Protein AF-A0A2D9SG74-F1 (afdb_monomer_lite)

Sequence (103 aa):
MENLSGVKIQKQLRENILEKANSVLKGNDKANVFSEKINEAFKEVANSQIKAEKITKNYELGKETDLTKVIMTQQVASIAFQLTLNVRNKVLSSYKDIMNMPV

pLDDT: mean 80.94, std 13.4, range [47.09, 95.75]

Structure (mmCIF, N/CA/C/O backbone):
data_AF-A0A2D9SG74-F1
#
_entry.id   AF-A0A2D9SG74-F1
#
loop_
_atom_site.group_PDB
_atom_site.id
_atom_site.type_symbol
_atom_site.label_atom_id
_atom_site.label_alt_id
_atom_site.label_comp_id
_atom_site.label_asym_id
_atom_site.label_entity_id
_atom_site.label_seq_id
_atom_site.pdbx_PDB_ins_code
_atom_site.Cartn_x
_atom_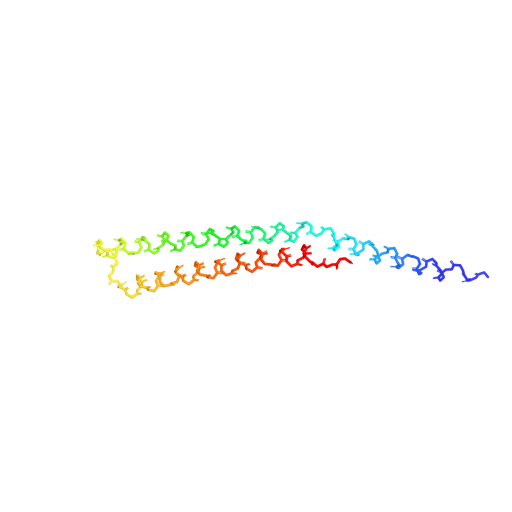site.Cartn_y
_atom_site.Cartn_z
_atom_site.occupancy
_atom_site.B_iso_or_equiv
_atom_site.auth_seq_id
_atom_site.auth_comp_id
_atom_site.auth_asym_id
_atom_site.auth_atom_id
_atom_site.pdbx_PDB_model_num
ATOM 1 N N . MET A 1 1 ? 38.339 -32.623 -47.669 1.00 50.03 1 MET A N 1
ATOM 2 C CA . MET A 1 1 ? 36.913 -32.239 -47.608 1.00 50.03 1 MET A CA 1
ATOM 3 C C . MET A 1 1 ? 36.583 -31.915 -46.153 1.00 50.03 1 MET A C 1
ATOM 5 O O . MET A 1 1 ? 36.168 -32.809 -45.442 1.00 50.03 1 MET A O 1
ATOM 9 N N . GLU A 1 2 ? 36.851 -30.700 -45.662 1.00 51.94 2 GLU A N 1
ATOM 10 C CA . GLU A 1 2 ? 36.663 -30.412 -44.216 1.00 51.94 2 GLU A CA 1
ATOM 11 C C . GLU A 1 2 ? 36.226 -28.970 -43.893 1.00 51.94 2 GLU A C 1
ATOM 13 O O . GLU A 1 2 ? 35.817 -28.673 -42.777 1.00 51.94 2 GLU A O 1
ATOM 18 N N . ASN A 1 3 ? 36.180 -28.071 -44.883 1.00 47.09 3 ASN A N 1
ATOM 19 C CA . ASN A 1 3 ? 35.855 -26.655 -44.658 1.00 47.09 3 ASN A CA 1
ATOM 20 C C . ASN A 1 3 ? 34.347 -26.318 -44.768 1.00 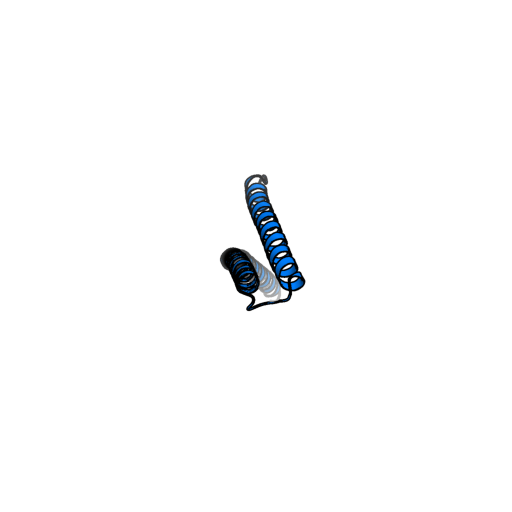47.09 3 ASN A C 1
ATOM 22 O O . ASN A 1 3 ? 33.959 -25.156 -44.819 1.00 47.09 3 ASN A O 1
ATOM 26 N N . LEU A 1 4 ? 33.469 -27.329 -44.831 1.00 53.12 4 LEU A N 1
ATOM 27 C CA . LEU A 1 4 ? 32.015 -27.132 -44.981 1.00 53.12 4 LEU A CA 1
ATOM 28 C C . LEU A 1 4 ? 31.223 -27.278 -43.666 1.00 53.12 4 LEU A C 1
ATOM 30 O O . LEU A 1 4 ? 30.016 -27.039 -43.653 1.00 53.12 4 LEU A O 1
ATOM 34 N N . SER A 1 5 ? 31.887 -27.665 -42.568 1.00 57.72 5 SER A N 1
ATOM 35 C CA . SER A 1 5 ? 31.262 -27.874 -41.250 1.00 57.72 5 SER A CA 1
ATOM 36 C C . SER A 1 5 ? 31.271 -26.604 -40.382 1.00 57.72 5 SER A C 1
ATOM 38 O O . SER A 1 5 ? 30.248 -26.236 -39.805 1.00 57.72 5 SER A O 1
ATOM 40 N N . GLY A 1 6 ? 32.378 -25.845 -40.375 1.00 58.16 6 GLY A N 1
ATOM 41 C CA . GLY A 1 6 ? 32.520 -24.631 -39.553 1.00 58.16 6 GLY A CA 1
ATOM 42 C C . GLY A 1 6 ? 31.547 -23.499 -39.913 1.00 58.16 6 GLY A C 1
ATOM 43 O O . GLY A 1 6 ? 31.029 -22.816 -39.031 1.00 58.16 6 GLY A O 1
ATOM 44 N N . VAL A 1 7 ? 31.218 -23.345 -41.201 1.00 60.25 7 VAL A N 1
ATOM 45 C CA . VAL A 1 7 ? 30.260 -22.330 -41.683 1.00 60.25 7 VAL A CA 1
ATOM 46 C C . VAL A 1 7 ? 28.812 -22.692 -41.317 1.00 60.25 7 VAL A C 1
ATOM 48 O O . VAL A 1 7 ? 28.011 -21.806 -41.020 1.00 60.25 7 VAL A O 1
ATOM 51 N N . LYS A 1 8 ? 28.467 -23.989 -41.271 1.00 59.16 8 LYS A N 1
ATOM 52 C CA . LYS A 1 8 ? 27.136 -24.456 -40.841 1.00 59.16 8 LYS A CA 1
ATOM 53 C C . LYS A 1 8 ? 26.915 -24.244 -39.345 1.00 59.16 8 LYS A C 1
ATOM 55 O O . LYS A 1 8 ? 25.842 -23.786 -38.969 1.00 59.16 8 LYS A O 1
ATOM 60 N N . ILE A 1 9 ? 27.940 -24.483 -38.524 1.00 64.06 9 ILE A N 1
ATOM 61 C CA . ILE A 1 9 ? 27.889 -24.258 -37.071 1.00 64.06 9 ILE A CA 1
ATOM 62 C C . ILE A 1 9 ? 27.730 -22.764 -36.762 1.00 64.06 9 ILE A C 1
ATOM 64 O O . ILE A 1 9 ? 26.892 -22.396 -35.946 1.00 64.06 9 ILE A O 1
ATOM 68 N N . GLN A 1 10 ? 28.454 -21.882 -37.461 1.00 63.28 10 GLN A N 1
ATOM 69 C CA . GLN A 1 10 ? 28.280 -20.431 -37.310 1.00 63.28 10 GLN A CA 1
ATOM 70 C C . GLN A 1 10 ? 26.886 -19.948 -37.737 1.00 63.28 10 GLN A C 1
ATOM 72 O O . GLN A 1 10 ? 26.295 -19.100 -37.066 1.00 63.28 10 GLN A O 1
ATOM 77 N N . LYS A 1 11 ? 26.329 -20.505 -38.821 1.00 65.00 11 LYS A N 1
ATOM 78 C CA . LYS A 1 11 ? 24.976 -20.170 -39.283 1.00 65.00 11 LYS A CA 1
ATOM 79 C C . LYS A 1 11 ? 23.898 -20.662 -38.309 1.00 65.00 11 LYS A C 1
ATOM 81 O O . LYS A 1 11 ? 23.017 -19.885 -37.959 1.00 65.00 11 LYS A O 1
ATOM 86 N N . GLN A 1 12 ? 24.026 -21.886 -37.795 1.00 66.25 12 GLN A N 1
ATOM 87 C CA . GLN A 1 12 ? 23.127 -22.452 -36.781 1.00 66.25 12 GLN A CA 1
ATOM 88 C C . GLN A 1 12 ? 23.209 -21.713 -35.442 1.00 66.25 12 GLN A C 1
ATOM 90 O O . GLN A 1 12 ? 22.189 -21.523 -34.784 1.00 66.25 12 GLN A O 1
ATOM 95 N N . LEU A 1 13 ? 24.400 -21.263 -35.034 1.00 67.00 13 LEU A N 1
ATOM 96 C CA . LEU A 1 13 ? 24.565 -20.474 -33.814 1.00 67.00 13 LEU A CA 1
ATOM 97 C C . LEU A 1 13 ? 23.900 -19.099 -33.962 1.00 67.00 13 LEU A C 1
ATOM 99 O O . LEU A 1 13 ? 23.207 -18.647 -33.055 1.00 67.00 13 LEU A O 1
ATOM 103 N N . ARG A 1 14 ? 24.042 -18.460 -35.130 1.00 67.62 14 ARG A N 1
ATOM 104 C CA . ARG A 1 14 ? 23.388 -17.182 -35.436 1.00 67.62 14 ARG A CA 1
ATOM 105 C C . ARG A 1 14 ? 21.865 -17.322 -35.531 1.00 67.62 14 ARG A C 1
ATOM 107 O O . ARG A 1 14 ? 21.164 -16.469 -35.001 1.00 67.62 14 ARG A O 1
ATOM 114 N N . GLU A 1 15 ? 21.354 -18.397 -36.130 1.00 71.44 15 GLU A N 1
ATOM 115 C CA . GLU A 1 15 ? 19.915 -18.703 -36.185 1.00 71.44 15 GLU A CA 1
ATOM 116 C C . GLU A 1 15 ? 19.329 -18.951 -34.783 1.00 71.44 15 GLU A C 1
ATOM 118 O O . GLU A 1 15 ? 18.327 -18.332 -34.435 1.00 71.44 15 GLU A O 1
ATOM 123 N N . ASN A 1 16 ? 20.008 -19.723 -33.926 1.00 76.06 16 ASN A N 1
ATOM 124 C CA . ASN A 1 16 ? 19.586 -19.930 -32.533 1.00 76.06 16 ASN A CA 1
ATOM 125 C C . ASN A 1 16 ? 19.616 -18.639 -31.695 1.00 76.06 16 ASN A C 1
ATOM 127 O O . ASN A 1 16 ? 18.747 -18.421 -30.851 1.00 76.06 16 ASN A O 1
ATOM 131 N N . ILE A 1 17 ? 20.601 -17.758 -31.907 1.00 75.88 17 ILE A N 1
ATOM 132 C CA . ILE A 1 17 ? 20.669 -16.459 -31.217 1.00 75.88 17 ILE A CA 1
ATOM 133 C C . ILE A 1 17 ? 19.536 -15.536 -31.685 1.00 75.88 17 ILE A C 1
ATOM 135 O O . ILE A 1 17 ? 18.943 -14.846 -30.860 1.00 75.88 17 ILE A O 1
ATOM 139 N N . LEU A 1 18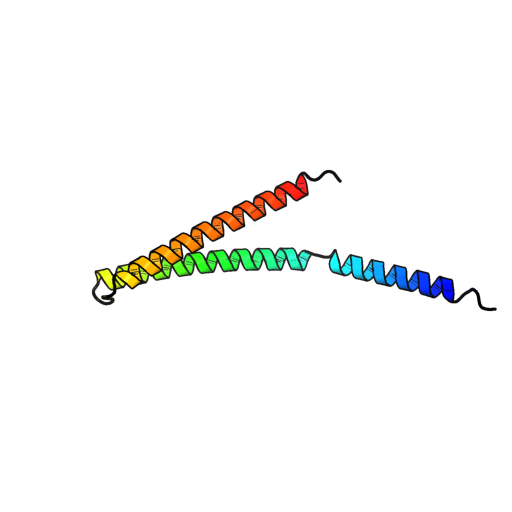 ? 19.194 -15.545 -32.976 1.00 69.69 18 LEU A N 1
ATOM 140 C CA . LEU A 1 18 ? 18.076 -14.772 -33.525 1.00 69.69 18 LEU A CA 1
ATOM 141 C C . LEU A 1 18 ? 16.715 -15.308 -33.052 1.00 69.69 18 LEU A C 1
ATOM 143 O O . LEU A 1 18 ? 15.818 -14.522 -32.758 1.00 69.69 18 LEU A O 1
ATOM 147 N N . GLU A 1 19 ? 16.564 -16.623 -32.909 1.00 69.75 19 GLU A N 1
ATOM 148 C CA . GLU A 1 19 ? 15.358 -17.251 -32.361 1.00 69.75 19 GLU A CA 1
ATOM 149 C C . GLU A 1 19 ? 15.193 -16.960 -30.862 1.00 69.75 19 GLU A C 1
ATOM 151 O O . GLU A 1 19 ? 14.107 -16.590 -30.412 1.00 69.75 19 GLU A O 1
ATOM 156 N N . LYS A 1 20 ? 16.291 -17.014 -30.095 1.00 70.44 20 LYS A N 1
ATOM 157 C CA . LYS A 1 20 ? 16.312 -16.639 -28.674 1.00 70.44 20 LYS A CA 1
ATOM 158 C C . LYS A 1 20 ? 16.105 -15.136 -28.460 1.00 70.44 20 LYS A C 1
ATOM 160 O O . LYS A 1 20 ? 15.462 -14.738 -27.494 1.00 70.44 20 LYS A O 1
ATOM 165 N N . ALA A 1 21 ? 16.603 -14.291 -29.361 1.00 69.25 21 ALA A N 1
ATOM 166 C CA . ALA A 1 21 ? 16.305 -12.862 -29.353 1.00 69.25 21 ALA A CA 1
ATOM 167 C C . ALA A 1 21 ? 14.818 -12.618 -29.649 1.00 69.25 21 ALA A C 1
ATOM 169 O O . ALA A 1 21 ? 14.163 -11.892 -28.910 1.00 69.25 21 ALA A O 1
ATOM 170 N N . ASN A 1 22 ? 14.246 -13.287 -30.653 1.00 64.50 22 ASN A N 1
ATOM 171 C CA . ASN A 1 22 ? 12.826 -13.164 -30.985 1.00 64.50 22 ASN A CA 1
ATOM 172 C C . ASN A 1 22 ? 11.889 -13.701 -29.891 1.00 64.50 22 ASN A C 1
ATOM 174 O O . ASN A 1 22 ? 10.811 -13.141 -29.700 1.00 64.50 22 ASN A O 1
ATOM 178 N N . SER A 1 23 ? 12.269 -14.740 -29.143 1.00 65.75 23 SER A N 1
ATOM 179 C CA . SER A 1 23 ? 11.462 -15.234 -28.017 1.00 65.75 23 SER A CA 1
ATOM 180 C C . SER A 1 23 ? 11.484 -14.289 -26.812 1.00 65.75 23 SER A C 1
ATOM 182 O O . SER A 1 23 ? 10.468 -14.131 -26.144 1.00 65.75 23 SER A O 1
ATOM 184 N N . VAL A 1 24 ? 12.598 -13.590 -26.577 1.00 65.00 24 VAL A N 1
ATOM 185 C CA . VAL A 1 24 ? 12.700 -12.539 -25.550 1.00 65.00 24 VAL A CA 1
ATOM 186 C C . VAL A 1 24 ? 12.003 -11.240 -25.988 1.00 65.00 24 VAL A C 1
ATOM 188 O O . VAL A 1 24 ? 11.451 -10.531 -25.145 1.00 65.00 24 VAL A O 1
ATOM 191 N N . LEU A 1 25 ? 11.996 -10.937 -27.293 1.00 60.34 25 LEU A N 1
ATOM 192 C CA . LEU A 1 25 ? 11.379 -9.741 -27.884 1.00 60.34 25 LEU A CA 1
ATOM 193 C C . LEU A 1 25 ? 9.871 -9.873 -28.149 1.00 60.34 25 LEU A C 1
ATOM 195 O O . LEU A 1 25 ? 9.193 -8.852 -28.238 1.00 60.34 25 LEU A O 1
ATOM 199 N N . LYS A 1 26 ? 9.302 -11.088 -28.184 1.00 60.28 26 LYS A N 1
ATOM 200 C CA . LYS A 1 26 ? 7.843 -11.340 -28.125 1.00 60.28 26 LYS A CA 1
ATOM 201 C C . LYS A 1 26 ? 7.260 -11.016 -26.730 1.00 60.28 26 LYS A C 1
ATOM 203 O O . LYS A 1 26 ? 6.437 -11.745 -26.189 1.00 60.28 26 LYS A O 1
ATOM 208 N N . GLY A 1 27 ? 7.691 -9.901 -26.139 1.00 57.19 27 GLY A N 1
ATOM 209 C CA . GLY A 1 27 ? 7.479 -9.441 -24.765 1.00 57.19 27 GLY A CA 1
ATOM 210 C C . GLY A 1 27 ? 6.059 -9.004 -24.388 1.00 57.19 27 GLY A C 1
ATOM 211 O O . GLY A 1 27 ? 5.913 -8.231 -23.442 1.00 57.19 27 GLY A O 1
ATOM 212 N N . ASN A 1 28 ? 5.022 -9.511 -25.059 1.00 58.91 28 ASN A N 1
ATOM 213 C CA . ASN A 1 28 ? 3.632 -9.292 -24.640 1.00 58.91 28 ASN A CA 1
ATOM 214 C C . ASN A 1 28 ? 3.346 -9.885 -23.249 1.00 58.91 28 ASN A C 1
ATOM 216 O O . ASN A 1 28 ? 2.549 -9.323 -22.500 1.00 58.91 28 ASN A O 1
ATOM 220 N N . ASP A 1 29 ? 4.058 -10.943 -22.851 1.00 61.16 29 ASP A N 1
ATOM 221 C CA . ASP A 1 29 ? 3.887 -11.550 -21.527 1.00 61.16 29 ASP A CA 1
ATOM 222 C C . ASP A 1 29 ? 4.334 -10.619 -20.392 1.00 61.16 29 ASP A C 1
ATOM 224 O O . ASP A 1 29 ? 3.686 -10.555 -19.351 1.00 61.16 29 ASP A O 1
ATOM 228 N N . LYS A 1 30 ? 5.396 -9.823 -20.582 1.00 63.81 30 LYS A N 1
ATOM 229 C CA . LYS A 1 30 ? 5.873 -8.906 -19.529 1.00 63.81 30 LYS A CA 1
ATOM 230 C C . LYS A 1 30 ? 4.942 -7.710 -19.334 1.00 63.81 30 LYS A C 1
ATOM 232 O O . LYS A 1 30 ? 4.773 -7.254 -18.204 1.00 63.81 30 LYS A O 1
ATOM 237 N N . ALA A 1 31 ? 4.332 -7.217 -20.413 1.00 67.62 31 ALA A N 1
ATOM 238 C CA . ALA A 1 31 ? 3.344 -6.141 -20.353 1.00 67.62 31 ALA A CA 1
ATOM 239 C C . ALA A 1 31 ? 2.043 -6.596 -19.667 1.00 67.62 31 ALA A C 1
ATOM 241 O O . ALA A 1 31 ? 1.482 -5.851 -18.858 1.00 67.62 31 ALA A O 1
ATOM 242 N N . ASN A 1 32 ? 1.607 -7.835 -19.925 1.00 72.94 32 ASN A N 1
ATOM 243 C CA . ASN A 1 32 ? 0.472 -8.439 -19.225 1.00 72.94 32 ASN A CA 1
ATOM 244 C C . ASN A 1 32 ? 0.764 -8.649 -17.737 1.00 72.94 32 ASN A C 1
ATOM 246 O O . ASN A 1 32 ? -0.001 -8.162 -16.911 1.00 72.94 32 ASN A O 1
ATOM 250 N N . VAL A 1 33 ? 1.907 -9.243 -17.379 1.00 79.81 33 VAL A N 1
ATOM 251 C CA . VAL A 1 33 ? 2.307 -9.433 -15.969 1.00 79.81 33 VAL A CA 1
ATOM 252 C C . VAL A 1 33 ? 2.377 -8.101 -15.221 1.00 79.81 33 VAL A C 1
ATOM 254 O O . VAL A 1 33 ? 1.943 -7.993 -14.076 1.00 79.81 33 VAL A O 1
ATOM 257 N N . PHE A 1 34 ? 2.895 -7.054 -15.863 1.00 76.44 34 PHE A N 1
ATOM 258 C CA . PHE A 1 34 ? 2.932 -5.722 -15.274 1.00 76.44 34 PHE A CA 1
ATOM 259 C C . PHE A 1 34 ? 1.522 -5.150 -15.035 1.00 76.44 34 PHE A C 1
ATOM 261 O O . PHE A 1 34 ? 1.222 -4.650 -13.949 1.00 76.44 34 PHE A O 1
ATOM 268 N N . SER A 1 35 ? 0.641 -5.258 -16.031 1.00 81.62 35 SER A N 1
ATOM 269 C CA . SER A 1 35 ? -0.744 -4.779 -15.944 1.00 81.62 35 SER A CA 1
ATOM 270 C C . SER A 1 35 ? -1.551 -5.551 -14.895 1.00 81.62 35 SER A C 1
ATOM 272 O O . SER A 1 35 ? -2.341 -4.962 -14.157 1.00 81.62 35 SER A O 1
ATOM 274 N N . GLU A 1 36 ? -1.322 -6.857 -14.769 1.00 85.75 36 GLU A N 1
ATOM 275 C CA . GLU A 1 36 ? -1.877 -7.696 -13.707 1.00 85.75 36 GLU A CA 1
ATOM 276 C C . GLU A 1 36 ? -1.403 -7.238 -12.325 1.00 85.75 36 GLU A C 1
ATOM 278 O O . GLU A 1 36 ? -2.229 -7.055 -11.432 1.00 85.75 36 GLU A O 1
ATOM 283 N N . LYS A 1 37 ? -0.103 -6.959 -12.156 1.00 83.81 37 LYS A N 1
ATOM 284 C CA . LYS A 1 37 ? 0.464 -6.475 -10.886 1.00 83.81 37 LYS A CA 1
ATOM 285 C C . LYS A 1 37 ? -0.054 -5.097 -10.481 1.00 83.81 37 LYS A C 1
ATOM 287 O O . LYS A 1 37 ? -0.307 -4.866 -9.303 1.00 83.81 37 LYS A O 1
ATOM 292 N N . ILE A 1 38 ? -0.256 -4.193 -11.438 1.00 84.56 38 ILE A N 1
ATOM 293 C CA . ILE A 1 38 ? -0.901 -2.893 -11.193 1.00 84.56 38 ILE A CA 1
ATOM 294 C C . ILE A 1 38 ? -2.353 -3.082 -10.738 1.00 84.56 38 ILE A C 1
ATOM 296 O O . ILE A 1 38 ? -2.781 -2.460 -9.767 1.00 84.56 38 ILE A O 1
ATOM 300 N N . ASN A 1 39 ? -3.110 -3.955 -11.409 1.00 87.81 39 ASN A N 1
ATOM 301 C CA . ASN A 1 39 ? -4.484 -4.266 -11.016 1.00 87.81 39 ASN A CA 1
ATOM 302 C C . ASN A 1 39 ? -4.554 -4.902 -9.621 1.00 87.81 39 ASN A C 1
ATOM 304 O O . ASN A 1 39 ? -5.443 -4.573 -8.838 1.00 87.81 39 ASN A O 1
ATOM 308 N N . GLU A 1 40 ? -3.616 -5.790 -9.297 1.00 89.56 40 GLU A N 1
ATOM 309 C CA . GLU A 1 40 ? -3.466 -6.380 -7.967 1.00 89.56 40 GLU A CA 1
ATOM 310 C C . GLU A 1 40 ? -3.165 -5.300 -6.915 1.00 89.56 40 GLU A C 1
ATOM 312 O O . GLU A 1 40 ? -3.853 -5.229 -5.903 1.00 89.56 40 GLU A O 1
ATOM 317 N N . ALA A 1 41 ? -2.236 -4.379 -7.191 1.00 87.38 41 ALA A N 1
ATOM 318 C CA . ALA A 1 41 ? -1.922 -3.269 -6.291 1.00 87.38 41 ALA A CA 1
ATOM 319 C C . ALA A 1 41 ? -3.130 -2.350 -6.034 1.00 87.38 41 ALA A C 1
ATOM 321 O O . ALA A 1 41 ? -3.376 -1.961 -4.893 1.00 87.38 41 ALA A O 1
ATOM 322 N N . PHE A 1 42 ? -3.930 -2.037 -7.061 1.00 90.31 42 PHE A N 1
ATOM 323 C CA . PHE A 1 42 ? -5.162 -1.264 -6.875 1.00 90.31 42 PHE A CA 1
ATOM 324 C C . PHE A 1 42 ? -6.183 -1.992 -5.996 1.00 90.31 42 PHE A C 1
ATOM 326 O O . PHE A 1 42 ? -6.805 -1.363 -5.137 1.00 90.31 42 PHE A O 1
ATOM 333 N N . LYS A 1 43 ? -6.335 -3.310 -6.173 1.00 92.75 43 LYS A N 1
ATOM 334 C CA . LYS A 1 43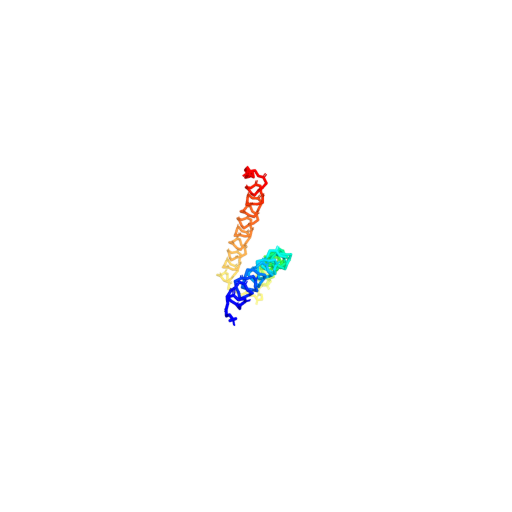 ? -7.192 -4.134 -5.309 1.00 92.75 43 LYS A CA 1
ATOM 335 C C . LYS A 1 43 ? -6.693 -4.131 -3.866 1.00 92.75 43 LYS A C 1
ATOM 337 O O . LYS A 1 43 ? -7.499 -3.969 -2.958 1.00 92.75 43 LYS A O 1
ATOM 342 N N . GLU A 1 44 ? -5.385 -4.235 -3.651 1.00 91.69 44 GLU A N 1
ATOM 343 C CA . GLU A 1 44 ? -4.790 -4.182 -2.312 1.00 91.69 44 GLU A CA 1
ATOM 344 C C . GLU A 1 44 ? -5.012 -2.832 -1.621 1.00 91.69 44 GLU A C 1
ATOM 346 O O . GLU A 1 44 ? -5.363 -2.788 -0.440 1.00 91.69 44 GLU A O 1
ATOM 351 N N . VAL A 1 45 ? -4.903 -1.717 -2.348 1.00 93.31 45 VAL A N 1
ATOM 352 C CA . VAL A 1 45 ? -5.238 -0.397 -1.795 1.00 93.31 45 VAL A CA 1
ATOM 353 C C . VAL A 1 45 ? -6.715 -0.309 -1.418 1.00 93.31 45 VAL A C 1
ATOM 355 O O . VAL A 1 45 ? -7.026 0.140 -0.314 1.00 93.31 45 VAL A O 1
ATOM 358 N N . ALA A 1 46 ? -7.620 -0.770 -2.285 1.00 93.88 46 ALA A N 1
ATOM 359 C CA . ALA A 1 46 ? -9.054 -0.790 -1.994 1.00 93.88 46 ALA A CA 1
ATOM 360 C C . ALA A 1 46 ? -9.370 -1.659 -0.761 1.00 93.88 46 ALA A C 1
ATOM 362 O O . ALA A 1 46 ? -10.106 -1.240 0.132 1.00 93.88 46 ALA A O 1
ATOM 363 N N . ASN A 1 47 ? -8.744 -2.834 -0.655 1.00 95.25 47 ASN A N 1
ATOM 364 C CA . ASN A 1 47 ? -8.860 -3.708 0.512 1.00 95.25 47 ASN A CA 1
ATOM 365 C C . ASN A 1 47 ? -8.357 -3.021 1.791 1.00 95.25 47 ASN A C 1
ATOM 367 O O . ASN A 1 47 ? -8.988 -3.130 2.844 1.00 95.25 47 ASN A O 1
ATOM 371 N N . SER A 1 48 ? -7.241 -2.293 1.709 1.00 93.94 48 SER A N 1
ATOM 372 C CA . SER A 1 48 ? -6.674 -1.546 2.836 1.00 93.94 48 SER A CA 1
ATOM 373 C C . SER A 1 48 ? -7.598 -0.412 3.301 1.00 93.94 48 SER A C 1
ATOM 375 O O . SER A 1 48 ? -7.809 -0.250 4.504 1.00 93.94 48 SER A O 1
ATOM 377 N N . GLN A 1 49 ? -8.231 0.306 2.366 1.00 94.19 49 GLN A N 1
ATOM 378 C CA . GLN A 1 49 ? -9.245 1.327 2.663 1.00 94.19 49 GLN A CA 1
ATOM 379 C C . GLN A 1 49 ? -10.469 0.727 3.369 1.00 94.19 49 GLN A C 1
ATOM 381 O O . GLN A 1 49 ? -10.830 1.181 4.453 1.00 94.19 49 GLN A O 1
ATOM 386 N N . ILE A 1 50 ? -11.038 -0.359 2.832 1.00 95.75 50 ILE A N 1
ATOM 387 C CA . ILE A 1 50 ? -12.176 -1.066 3.448 1.00 95.75 50 ILE A CA 1
ATOM 388 C C . ILE A 1 50 ? -11.817 -1.561 4.856 1.00 95.75 50 ILE A C 1
ATOM 390 O O . ILE A 1 50 ? -12.625 -1.498 5.786 1.00 95.75 50 ILE A 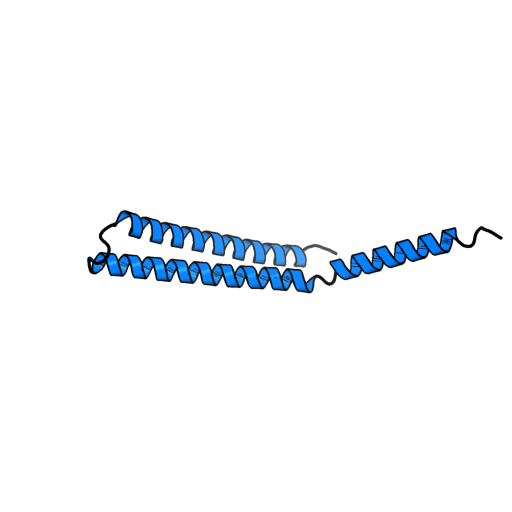O 1
ATOM 394 N N . LYS A 1 51 ? -10.592 -2.064 5.043 1.00 94.00 51 LYS A N 1
ATOM 395 C CA . LYS A 1 51 ? -10.111 -2.522 6.349 1.00 94.00 51 LYS A CA 1
ATOM 396 C C . LYS A 1 51 ? -10.006 -1.369 7.348 1.00 94.00 51 LYS A C 1
ATOM 398 O O . LYS A 1 51 ? -10.411 -1.553 8.497 1.00 94.00 51 LYS A O 1
ATOM 403 N N . ALA A 1 52 ? -9.491 -0.215 6.923 1.00 92.38 52 ALA A N 1
ATOM 404 C CA . ALA A 1 52 ? -9.421 0.986 7.748 1.00 92.38 52 ALA A CA 1
ATOM 405 C C . ALA A 1 52 ? -10.823 1.444 8.172 1.00 92.38 52 ALA A C 1
ATOM 407 O O . ALA A 1 52 ? -11.073 1.572 9.367 1.00 92.38 52 ALA A O 1
ATOM 408 N N . GLU A 1 53 ? -11.761 1.563 7.228 1.00 94.31 53 GLU A N 1
ATOM 409 C CA . GLU A 1 53 ? -13.159 1.921 7.507 1.00 94.31 53 GLU A CA 1
ATOM 410 C C . GLU A 1 53 ? -13.822 0.950 8.489 1.00 94.31 53 GLU A C 1
ATOM 412 O O . GLU A 1 53 ? -14.472 1.362 9.450 1.00 94.31 53 GLU A O 1
ATOM 417 N N . LYS A 1 54 ? -13.628 -0.358 8.289 1.00 95.19 54 LYS A N 1
ATOM 418 C CA . LYS A 1 54 ? -14.195 -1.387 9.167 1.00 95.19 54 LYS A CA 1
ATOM 419 C C . LYS A 1 54 ? -13.649 -1.291 10.589 1.00 95.19 54 LYS A C 1
ATOM 421 O O . LYS A 1 54 ? -14.412 -1.440 11.541 1.00 95.19 54 LYS A O 1
ATOM 426 N N . ILE A 1 55 ? -12.343 -1.077 10.740 1.00 93.69 55 ILE A N 1
ATOM 427 C CA . ILE A 1 55 ? -11.707 -0.926 12.051 1.00 93.69 55 ILE A CA 1
ATOM 428 C C . ILE A 1 55 ? -12.167 0.366 12.732 1.00 93.69 55 ILE A C 1
ATOM 430 O O . ILE A 1 55 ? -12.521 0.317 13.907 1.00 93.69 55 ILE A O 1
ATOM 434 N N . THR A 1 56 ? -12.254 1.480 12.002 1.00 92.50 56 THR A N 1
ATOM 435 C CA . THR A 1 56 ? -12.799 2.743 12.521 1.00 92.50 56 THR A CA 1
ATOM 436 C C . THR A 1 56 ? -14.237 2.564 13.002 1.00 92.50 56 THR A C 1
ATOM 438 O O . THR A 1 56 ? -14.542 2.880 14.147 1.00 92.50 56 THR A O 1
ATOM 441 N N . LYS A 1 57 ? -15.098 1.938 12.194 1.00 93.69 57 LYS A N 1
ATOM 442 C CA . LYS A 1 57 ? -16.485 1.650 12.577 1.00 93.69 57 LYS A CA 1
ATOM 443 C C . LYS A 1 57 ? -16.578 0.732 13.795 1.00 93.69 57 LYS A C 1
ATOM 445 O O . LYS A 1 57 ? -17.425 0.924 14.660 1.00 93.69 57 LYS A O 1
ATOM 450 N N . ASN A 1 58 ? -15.728 -0.290 13.882 1.00 92.88 58 ASN A N 1
ATOM 451 C CA . ASN A 1 58 ? -15.695 -1.165 15.053 1.00 92.88 58 ASN A CA 1
ATOM 452 C C . ASN A 1 58 ? -15.271 -0.410 16.315 1.00 92.88 58 ASN A C 1
ATOM 454 O O . ASN A 1 58 ? -15.799 -0.710 17.384 1.00 92.88 58 ASN A O 1
ATOM 458 N N . TYR A 1 59 ? -14.359 0.554 16.185 1.00 92.56 59 TYR A N 1
ATOM 459 C CA . TYR A 1 59 ? -13.936 1.410 17.285 1.00 92.56 59 TYR A CA 1
ATOM 460 C C . TYR A 1 59 ? -15.059 2.341 17.751 1.00 92.56 59 TYR A C 1
ATOM 462 O O . TYR A 1 59 ? -15.371 2.383 18.937 1.00 92.56 59 TYR A O 1
ATOM 470 N N . GLU A 1 60 ? -15.756 2.993 16.820 1.00 90.94 60 GLU A N 1
ATOM 471 C CA . GLU A 1 60 ? -16.930 3.830 17.118 1.00 90.94 60 GLU A CA 1
ATOM 472 C C . GLU A 1 60 ? -18.059 3.048 17.808 1.00 90.94 60 GLU A C 1
ATOM 474 O O . GLU A 1 60 ? -18.760 3.578 18.665 1.00 90.94 60 GLU A O 1
ATOM 479 N N . LEU A 1 61 ? -18.224 1.770 17.455 1.00 94.31 61 LEU A N 1
ATOM 480 C CA . LEU A 1 61 ? -19.211 0.869 18.054 1.00 94.31 61 LEU A CA 1
ATOM 481 C C . LEU A 1 61 ? -18.726 0.199 19.353 1.00 94.31 61 LEU A C 1
ATOM 483 O O . LEU A 1 61 ? -19.446 -0.638 19.899 1.00 94.31 61 LEU A O 1
ATOM 487 N N . GLY A 1 62 ? -17.505 0.488 19.814 1.00 88.81 62 GLY A N 1
ATOM 488 C CA . GLY A 1 62 ? -16.908 -0.122 21.008 1.00 88.81 62 GLY A CA 1
ATOM 489 C C . GLY A 1 62 ? -16.568 -1.613 20.874 1.00 88.81 62 GLY A C 1
ATOM 490 O O . GLY A 1 62 ? -16.269 -2.266 21.870 1.00 88.81 62 GLY A O 1
ATOM 491 N N . LYS A 1 63 ? -16.614 -2.177 19.658 1.00 89.69 63 LYS A N 1
ATOM 492 C CA . LYS A 1 63 ? -16.210 -3.567 19.363 1.00 89.69 63 LYS A CA 1
ATOM 493 C C . LYS A 1 63 ? -14.694 -3.731 19.259 1.00 89.69 63 LYS A C 1
ATOM 495 O O . LYS A 1 63 ? -14.189 -4.837 19.407 1.00 89.69 63 LYS A O 1
ATOM 500 N N . GLU A 1 64 ? -13.992 -2.648 18.950 1.00 83.06 64 GLU A N 1
ATOM 501 C CA . GLU A 1 64 ? -12.536 -2.532 18.960 1.00 83.06 64 GLU A CA 1
ATOM 502 C C . GLU A 1 64 ? -12.181 -1.401 19.927 1.00 83.06 64 GLU A C 1
ATOM 504 O O . GLU A 1 64 ? -12.767 -0.328 19.850 1.00 83.06 64 GLU A O 1
ATOM 509 N N . THR A 1 65 ? -11.259 -1.623 20.858 1.00 88.44 65 THR A N 1
ATOM 510 C CA . THR A 1 65 ? -10.897 -0.612 21.871 1.00 88.44 65 THR A CA 1
ATOM 511 C C . THR A 1 65 ? -9.530 0.005 21.607 1.00 88.44 65 THR A C 1
ATOM 513 O O . THR A 1 65 ? -9.161 0.991 22.241 1.00 88.44 65 THR A O 1
ATOM 516 N N . ASP A 1 66 ? -8.762 -0.567 20.679 1.00 91.56 66 ASP A N 1
ATOM 517 C CA . ASP A 1 66 ? -7.422 -0.100 20.357 1.00 91.56 66 ASP A CA 1
ATOM 518 C C . ASP A 1 66 ? -7.451 1.012 19.297 1.00 91.56 66 ASP A C 1
ATOM 520 O O . ASP A 1 66 ? -7.465 0.767 18.087 1.00 91.56 66 ASP A O 1
ATOM 524 N N . LEU A 1 67 ? -7.404 2.261 19.765 1.00 89.94 67 LEU A N 1
ATOM 525 C CA . LEU A 1 67 ? -7.272 3.442 18.909 1.00 89.94 67 LEU A CA 1
ATOM 526 C C . LEU A 1 67 ? -5.971 3.428 18.087 1.00 89.94 67 LEU A C 1
ATOM 528 O O . LEU A 1 67 ? -5.958 3.867 16.936 1.00 89.94 67 LEU A O 1
ATOM 532 N N . THR A 1 68 ? -4.877 2.898 18.642 1.00 94.19 68 THR A N 1
ATOM 533 C CA . THR A 1 68 ? -3.571 2.847 17.964 1.00 94.19 68 THR A CA 1
ATOM 534 C C . THR A 1 68 ? -3.666 1.995 16.709 1.00 94.19 68 THR A C 1
ATOM 536 O O . THR A 1 68 ? -3.167 2.374 15.650 1.00 94.19 68 THR A O 1
ATOM 539 N N . LYS A 1 69 ? -4.372 0.867 16.796 1.00 91.88 69 LYS A N 1
ATOM 540 C CA . LYS A 1 69 ? -4.636 -0.012 15.657 1.00 91.88 69 LYS A CA 1
ATOM 541 C C . LYS A 1 69 ? -5.465 0.670 14.569 1.00 91.88 69 LYS A C 1
ATOM 543 O O . LYS A 1 69 ? -5.180 0.463 13.387 1.00 91.88 69 LYS A O 1
ATOM 548 N N . VAL A 1 70 ? -6.447 1.498 14.936 1.00 92.62 70 VAL A N 1
ATOM 549 C CA . VAL A 1 70 ? -7.233 2.300 13.978 1.00 92.62 70 VAL A CA 1
ATOM 550 C C . VAL A 1 70 ? -6.326 3.263 13.222 1.00 92.62 70 VAL A C 1
ATOM 552 O O . VAL A 1 70 ? -6.270 3.216 11.993 1.00 92.62 70 VAL A O 1
ATOM 555 N N . ILE A 1 71 ? -5.564 4.074 13.956 1.00 93.38 71 ILE A N 1
ATOM 556 C CA . ILE A 1 71 ? -4.676 5.092 13.385 1.00 93.38 71 ILE A CA 1
ATOM 557 C C . ILE A 1 71 ? -3.591 4.439 12.525 1.00 93.38 71 ILE A C 1
ATOM 559 O O . ILE A 1 71 ? -3.325 4.885 11.411 1.00 93.38 71 ILE A O 1
ATOM 563 N N . MET A 1 72 ? -2.996 3.340 12.992 1.00 94.12 72 MET A N 1
ATOM 564 C CA . MET A 1 72 ? -1.993 2.600 12.229 1.00 94.12 72 MET A CA 1
ATOM 565 C C . MET A 1 72 ? -2.581 2.041 10.931 1.00 94.12 72 MET A C 1
ATOM 567 O O . MET A 1 72 ? -1.969 2.186 9.876 1.00 94.12 72 MET A O 1
ATOM 571 N N . THR A 1 73 ? -3.784 1.460 10.972 1.00 93.56 73 THR A N 1
ATOM 572 C CA . THR A 1 73 ? -4.438 0.930 9.765 1.00 93.56 73 THR A CA 1
ATOM 573 C C . THR A 1 73 ? -4.741 2.047 8.762 1.00 93.56 73 THR A C 1
ATOM 575 O O . THR A 1 73 ? -4.487 1.882 7.570 1.00 93.56 73 THR A O 1
ATOM 578 N N . GLN A 1 74 ? -5.217 3.203 9.232 1.00 93.94 74 GLN A N 1
ATOM 579 C CA . GLN A 1 74 ? -5.429 4.386 8.391 1.00 93.94 74 GLN A CA 1
ATOM 580 C C . GLN A 1 74 ? -4.118 4.885 7.767 1.00 93.94 74 GLN A C 1
ATOM 582 O O . GLN A 1 74 ? -4.070 5.176 6.570 1.00 93.94 74 GLN A O 1
ATOM 587 N N . GLN A 1 75 ? -3.034 4.923 8.546 1.00 94.62 75 GLN A N 1
ATOM 588 C CA . GLN A 1 75 ? -1.723 5.346 8.060 1.00 94.62 75 GLN A CA 1
ATOM 589 C C . GLN A 1 75 ? -1.168 4.383 7.003 1.00 94.62 75 GLN A C 1
ATOM 591 O O . GLN A 1 75 ? -0.658 4.825 5.974 1.00 94.62 75 GLN A O 1
ATOM 596 N N . VAL A 1 76 ? -1.312 3.072 7.216 1.00 93.38 76 VAL A N 1
ATOM 597 C CA . VAL A 1 76 ? -0.924 2.047 6.236 1.00 93.38 76 VAL A CA 1
ATOM 598 C C . VAL A 1 76 ? -1.706 2.222 4.933 1.00 93.38 76 VAL A C 1
ATOM 600 O O . VAL A 1 76 ? -1.100 2.213 3.862 1.00 93.38 76 VAL A O 1
ATOM 603 N N . ALA A 1 77 ? -3.024 2.436 5.003 1.00 93.75 77 ALA A N 1
ATOM 604 C CA . ALA A 1 77 ? -3.851 2.672 3.819 1.00 93.75 77 ALA A CA 1
ATOM 605 C C . ALA A 1 77 ? -3.421 3.936 3.049 1.00 93.75 77 ALA A C 1
ATOM 607 O O . ALA A 1 77 ? -3.315 3.905 1.822 1.00 93.75 77 ALA A O 1
ATOM 608 N N . SER A 1 78 ? -3.104 5.02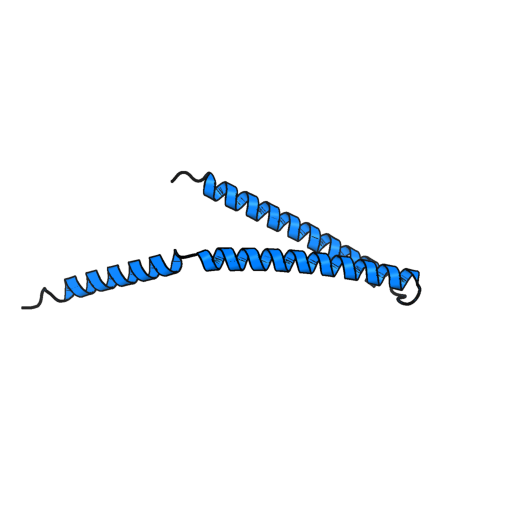3 3.762 1.00 93.69 78 SER A N 1
ATOM 609 C CA . SER A 1 78 ? -2.621 6.278 3.169 1.00 93.69 78 SER A CA 1
ATOM 610 C C . SER A 1 78 ? -1.278 6.104 2.448 1.00 93.69 78 SER A C 1
ATOM 612 O O . SER A 1 78 ? -1.145 6.478 1.281 1.00 93.69 78 SER A O 1
ATOM 614 N N . ILE A 1 79 ? -0.300 5.459 3.096 1.00 94.56 79 ILE A N 1
ATOM 615 C CA . ILE A 1 79 ? 1.017 5.185 2.498 1.00 94.56 79 ILE A CA 1
ATOM 616 C C . ILE A 1 79 ? 0.876 4.272 1.272 1.00 94.56 79 ILE A C 1
ATOM 618 O O . ILE A 1 79 ? 1.476 4.543 0.230 1.00 94.56 79 ILE A O 1
ATOM 622 N N . ALA A 1 80 ? 0.059 3.217 1.358 1.00 91.81 80 ALA A N 1
ATOM 623 C CA . ALA A 1 80 ? -0.182 2.297 0.246 1.00 91.81 80 ALA A CA 1
ATOM 624 C C . ALA A 1 80 ? -0.803 3.006 -0.971 1.00 91.81 80 ALA A C 1
ATOM 626 O O . ALA A 1 80 ? -0.394 2.773 -2.114 1.00 91.81 80 ALA A O 1
ATOM 627 N N . PHE A 1 81 ? -1.750 3.918 -0.738 1.00 91.12 81 PHE A N 1
ATOM 628 C CA . PHE A 1 81 ? -2.340 4.737 -1.794 1.00 91.12 81 PHE A CA 1
ATOM 629 C C . PHE A 1 81 ? -1.310 5.673 -2.442 1.00 91.12 81 PHE A C 1
ATOM 631 O O . PHE A 1 81 ? -1.191 5.702 -3.669 1.00 91.12 81 PHE A O 1
ATOM 638 N N . GLN A 1 82 ? -0.513 6.388 -1.641 1.00 92.44 82 GLN A N 1
ATOM 639 C CA . GLN A 1 82 ? 0.547 7.269 -2.147 1.00 92.44 82 GLN A CA 1
ATOM 640 C C . GLN A 1 82 ? 1.574 6.507 -2.989 1.00 92.44 82 GLN A C 1
ATOM 642 O O . GLN A 1 82 ? 1.940 6.947 -4.080 1.00 92.44 82 GLN A O 1
ATOM 647 N N . LEU A 1 83 ? 2.010 5.337 -2.517 1.00 90.81 83 LEU A N 1
ATOM 648 C CA . LEU A 1 83 ? 2.916 4.468 -3.261 1.00 90.81 83 LEU A CA 1
ATOM 649 C C . LEU A 1 83 ? 2.315 4.069 -4.614 1.00 90.81 83 LEU A C 1
ATOM 651 O O . LEU A 1 83 ? 2.990 4.149 -5.638 1.00 90.81 83 LEU A O 1
ATOM 655 N N . THR A 1 84 ? 1.034 3.713 -4.637 1.00 89.56 84 THR A N 1
ATOM 656 C CA . THR A 1 84 ? 0.329 3.327 -5.866 1.00 89.56 84 THR A CA 1
ATOM 657 C C . THR A 1 84 ? 0.246 4.476 -6.870 1.00 89.56 84 THR A C 1
ATOM 659 O O . THR A 1 84 ? 0.479 4.270 -8.063 1.00 89.56 84 THR A O 1
ATOM 662 N N . LEU A 1 85 ? -0.006 5.706 -6.410 1.00 89.94 85 LEU A N 1
ATOM 663 C CA . LEU A 1 85 ? 0.046 6.892 -7.270 1.00 89.94 85 LEU A CA 1
ATOM 664 C C . LEU A 1 85 ? 1.450 7.125 -7.839 1.00 89.94 85 LEU A C 1
ATOM 666 O O . LEU A 1 85 ? 1.589 7.405 -9.029 1.00 89.94 85 LEU A O 1
ATOM 670 N N . ASN A 1 86 ? 2.491 6.962 -7.021 1.00 89.75 86 ASN A N 1
ATOM 671 C CA . ASN A 1 86 ? 3.876 7.104 -7.468 1.00 89.75 86 ASN A CA 1
ATOM 672 C C . ASN A 1 86 ? 4.236 6.075 -8.544 1.00 89.75 86 ASN A C 1
ATOM 674 O O . ASN A 1 86 ? 4.823 6.433 -9.566 1.00 89.75 86 ASN A O 1
ATOM 678 N N . VAL A 1 87 ? 3.835 4.815 -8.356 1.00 87.56 87 VAL A N 1
ATOM 679 C CA . VAL A 1 87 ? 4.040 3.758 -9.354 1.00 87.56 87 VAL A CA 1
ATOM 680 C C . VAL A 1 87 ? 3.280 4.086 -10.639 1.00 87.56 87 VAL A C 1
ATOM 682 O O . VAL A 1 87 ? 3.884 4.086 -11.708 1.00 87.56 87 VAL A O 1
ATOM 685 N N . ARG A 1 88 ? 1.995 4.454 -10.556 1.00 85.94 88 ARG A N 1
ATOM 686 C CA . ARG A 1 88 ? 1.194 4.869 -11.722 1.00 85.94 88 ARG A CA 1
ATOM 687 C C . ARG A 1 88 ? 1.872 5.995 -12.506 1.00 85.94 88 ARG A C 1
ATOM 689 O O . ARG A 1 88 ? 1.974 5.918 -13.729 1.00 85.94 88 ARG A O 1
ATOM 696 N N . ASN A 1 89 ? 2.343 7.027 -11.810 1.00 89.56 89 ASN A N 1
ATOM 697 C CA . ASN A 1 89 ? 3.004 8.172 -12.430 1.00 89.56 89 ASN A CA 1
ATOM 698 C C . ASN A 1 89 ? 4.316 7.765 -13.111 1.00 89.56 89 ASN A C 1
ATOM 700 O O . ASN A 1 89 ? 4.567 8.181 -14.241 1.00 89.56 89 ASN A O 1
ATOM 704 N N . LYS A 1 90 ? 5.119 6.910 -12.463 1.00 88.31 90 LYS A N 1
ATOM 705 C CA . LYS A 1 90 ? 6.377 6.400 -13.024 1.00 88.31 90 LYS A CA 1
ATOM 706 C C . LYS A 1 90 ? 6.153 5.569 -14.285 1.00 88.31 90 LYS A C 1
ATOM 708 O O . LYS A 1 90 ? 6.930 5.639 -15.227 1.00 88.31 90 LYS A O 1
ATOM 713 N N . VAL A 1 91 ? 5.076 4.798 -14.320 1.00 84.06 91 VAL A N 1
ATOM 714 C CA . VAL A 1 91 ? 4.717 3.958 -15.468 1.00 84.06 91 VAL A CA 1
ATOM 715 C C . VAL A 1 91 ? 4.287 4.813 -16.646 1.00 84.06 91 VAL A C 1
ATOM 717 O O . VAL A 1 91 ? 4.753 4.601 -17.763 1.00 84.06 91 VAL A O 1
ATOM 720 N N . LEU A 1 92 ? 3.442 5.814 -16.390 1.00 85.69 92 LEU A N 1
ATOM 721 C CA . LEU A 1 92 ? 3.022 6.760 -17.414 1.00 85.69 92 LEU A CA 1
ATOM 722 C C . LEU A 1 92 ? 4.219 7.537 -17.975 1.00 85.69 92 LEU A C 1
ATOM 724 O O . LEU A 1 92 ? 4.312 7.715 -19.189 1.00 85.69 92 LEU A O 1
ATOM 728 N N . SER A 1 93 ? 5.149 7.965 -17.111 1.00 86.75 93 SER A N 1
ATOM 729 C CA . SER A 1 93 ? 6.366 8.641 -17.562 1.00 86.75 93 SER A CA 1
ATOM 730 C C . SER A 1 93 ? 7.246 7.710 -18.387 1.00 86.75 93 SER A C 1
ATOM 732 O O . SER A 1 93 ? 7.636 8.088 -19.477 1.00 86.75 93 SER A O 1
ATOM 734 N N . SER A 1 94 ? 7.483 6.470 -17.949 1.00 84.50 94 SER A N 1
ATOM 735 C CA . SER A 1 94 ? 8.304 5.514 -18.703 1.00 84.50 94 SER A CA 1
ATOM 736 C C . SER A 1 94 ? 7.698 5.131 -20.055 1.00 84.50 94 SER A C 1
ATOM 738 O O . SER A 1 94 ? 8.434 4.966 -21.023 1.00 84.50 94 SER A O 1
ATOM 740 N N . TYR A 1 95 ? 6.369 5.041 -20.162 1.00 83.88 95 TYR A N 1
ATOM 741 C CA . TYR A 1 95 ? 5.703 4.876 -21.456 1.00 83.88 95 TYR A CA 1
ATOM 742 C C . TYR A 1 95 ? 5.943 6.083 -22.373 1.00 83.88 95 TYR A C 1
ATOM 744 O O . TYR A 1 95 ? 6.313 5.923 -23.536 1.00 83.88 95 TYR A O 1
ATOM 752 N N . LYS A 1 96 ? 5.785 7.297 -21.833 1.00 83.62 96 LYS A N 1
ATOM 753 C CA . LYS A 1 96 ? 6.077 8.542 -22.551 1.00 83.62 96 LYS A CA 1
ATOM 754 C C . LYS A 1 96 ? 7.552 8.630 -22.970 1.00 83.62 96 LYS A C 1
ATOM 756 O O . LYS A 1 96 ? 7.830 9.093 -24.071 1.00 83.62 96 LYS A O 1
ATOM 761 N N . ASP A 1 97 ? 8.474 8.177 -22.125 1.00 82.94 97 ASP A N 1
ATOM 762 C CA . ASP A 1 97 ? 9.913 8.170 -22.399 1.00 82.94 97 ASP A CA 1
ATOM 763 C C . ASP A 1 97 ? 10.250 7.231 -23.564 1.00 82.94 97 ASP A C 1
ATOM 765 O O . ASP A 1 97 ? 10.995 7.626 -24.453 1.00 82.94 97 ASP A O 1
ATOM 769 N N . ILE A 1 98 ? 9.658 6.029 -23.613 1.00 78.56 98 ILE A N 1
ATOM 770 C CA . ILE A 1 98 ? 9.821 5.096 -24.743 1.00 78.56 98 ILE A CA 1
ATOM 771 C C . ILE A 1 98 ? 9.290 5.713 -26.043 1.00 78.56 98 ILE A C 1
ATOM 773 O O . ILE A 1 98 ? 9.941 5.600 -27.075 1.00 78.56 98 ILE A O 1
ATOM 777 N N . MET A 1 99 ? 8.134 6.385 -26.006 1.00 78.50 99 MET A N 1
ATOM 778 C CA . MET A 1 99 ? 7.559 7.021 -27.201 1.00 78.50 99 MET A CA 1
ATOM 779 C C . MET A 1 99 ? 8.368 8.212 -27.719 1.00 78.50 99 MET A C 1
ATOM 781 O O . MET A 1 99 ? 8.371 8.467 -28.919 1.00 78.50 99 MET A O 1
ATOM 785 N N . ASN A 1 100 ? 9.023 8.950 -26.825 1.00 80.50 100 ASN A N 1
ATOM 786 C CA . ASN A 1 100 ? 9.820 10.124 -27.181 1.00 80.50 100 ASN A CA 1
ATOM 787 C C . ASN A 1 100 ? 11.298 9.796 -27.419 1.00 80.50 100 ASN A C 1
ATOM 789 O O . ASN A 1 100 ? 12.075 10.704 -27.719 1.00 80.50 100 ASN A O 1
ATOM 793 N N . MET A 1 101 ? 11.706 8.535 -27.260 1.00 78.56 101 MET A N 1
ATOM 794 C CA . MET A 1 101 ? 13.063 8.112 -27.569 1.00 78.56 101 MET A CA 1
ATOM 795 C C . MET A 1 101 ? 13.222 8.116 -29.099 1.00 78.56 101 MET A C 1
ATOM 797 O O . MET A 1 101 ? 12.458 7.428 -29.779 1.00 78.56 101 MET A O 1
ATOM 801 N N . PRO A 1 102 ? 14.152 8.904 -29.671 1.00 67.94 102 PRO A N 1
ATOM 802 C CA . PRO A 1 102 ? 14.414 8.839 -31.102 1.00 67.94 102 PRO A CA 1
ATOM 803 C C . PRO A 1 102 ? 14.932 7.438 -31.450 1.00 67.94 102 PRO A C 1
ATOM 805 O O . PRO A 1 102 ? 15.792 6.907 -30.742 1.00 67.94 102 PRO A O 1
ATOM 808 N N . VAL A 1 103 ? 14.360 6.844 -32.502 1.00 63.97 103 VAL A N 1
ATOM 809 C CA . VAL A 1 103 ? 14.819 5.574 -33.090 1.00 63.97 103 VAL A CA 1
ATOM 810 C C . VAL A 1 103 ? 16.176 5.718 -33.764 1.00 63.97 103 VAL A C 1
ATOM 812 O O . VAL A 1 103 ? 16.446 6.807 -34.322 1.00 63.97 103 VAL A O 1
#

Foldseek 3Di:
DPPPPVVVVVVVVVVVVVVVVVVVVVCPVVVVVVVVVLVVLVVVLVVLVVVLVVQVVCCVVVVDVDPVVSVVSVVVSVVSVVVSVVVVVVVVVVVVVVVPDDD

Radius of gyration: 25.99 Å; chains: 1; bounding box: 56×42×70 Å

Secondary structure (DSSP, 8-state):
--TTSHHHHHHHHHHHHHHHHHHHH-THHHHHHHHHHHHHHHHHHHHHHHHHHHHHHHHHTTS---HHHHHHHHHHHHHHHHHHHHHHHHHHHHHHHHHHS--